Protein AF-A0PKQ9-F1 (afdb_monomer_lite)

Organism: Mycobacterium ulcerans (strain Agy99) (NCBI:txid362242)

Sequence (88 aa):
MSATVSSVTASARQYLAAHEGANQIVMAAYGQPYAPAAASLRSYFTAHPQEYQDLRAILAPIADTERQCDVAALPPDLESAYHEFMAG

Radius of gyration: 12.7 Å; chains: 1; bounding box: 22×26×33 Å

pLDDT: mean 83.23, std 7.68, range [55.78, 93.06]

Foldseek 3Di:
DVVLVVQLVVVVVVLCVVPVQLVVLQVVLVPDDPVVSLVSNVVSCVVVVVSLVVNCVSCVSQVVCCVVVVDRPDDPVVVVSVVSSVVD

Secondary structure (DSSP, 8-state):
-HHHHHHHHHHHHHHHHH-HHHHHHHHHHHTS-HHHHHHHHHHHHHH-HHHHHHHHHHHHHHHHHHHHHTS-SS-HHHHHHHHHHHH-

Structure (mmCIF, N/CA/C/O backbone):
data_AF-A0PKQ9-F1
#
_entry.id   AF-A0PKQ9-F1
#
loop_
_atom_site.group_PDB
_atom_site.id
_atom_site.type_symbol
_atom_site.label_atom_id
_atom_site.label_alt_id
_atom_site.label_comp_id
_atom_site.label_asym_id
_atom_site.label_entity_id
_atom_site.label_seq_id
_atom_site.pdbx_PDB_ins_code
_atom_site.Cartn_x
_atom_site.Cartn_y
_atom_site.Cartn_z
_atom_site.occupancy
_atom_site.B_iso_or_equiv
_atom_site.auth_seq_id
_atom_site.auth_comp_id
_atom_site.auth_asym_id
_atom_site.auth_atom_id
_atom_site.pdbx_PDB_model_num
ATOM 1 N N . MET A 1 1 ? 6.182 1.370 -19.204 1.00 57.25 1 MET A N 1
ATOM 2 C CA . MET A 1 1 ? 5.707 0.884 -17.888 1.00 57.25 1 MET A CA 1
ATOM 3 C C . MET A 1 1 ? 6.518 1.382 -16.695 1.00 57.25 1 MET A C 1
ATOM 5 O O . MET A 1 1 ? 5.899 1.780 -15.719 1.00 57.25 1 MET A O 1
ATOM 9 N N . SER A 1 2 ? 7.859 1.447 -16.748 1.00 66.19 2 SER A N 1
ATOM 10 C CA . SER A 1 2 ? 8.658 1.853 -15.571 1.00 66.19 2 SER A CA 1
ATOM 11 C C . SER A 1 2 ? 8.325 3.250 -15.020 1.00 66.19 2 SER A C 1
ATOM 13 O O . SER A 1 2 ? 8.370 3.435 -13.813 1.00 66.19 2 SER A O 1
ATOM 15 N N . ALA A 1 3 ? 7.949 4.218 -15.866 1.00 77.94 3 ALA A N 1
ATOM 16 C CA . ALA A 1 3 ? 7.597 5.567 -15.410 1.00 77.94 3 ALA A CA 1
ATOM 17 C C . ALA A 1 3 ? 6.343 5.592 -14.514 1.00 77.94 3 ALA A C 1
ATOM 19 O O . ALA A 1 3 ? 6.347 6.273 -13.491 1.00 77.94 3 ALA A O 1
ATOM 20 N N . THR A 1 4 ? 5.305 4.813 -14.848 1.00 81.88 4 THR A N 1
ATOM 21 C CA . THR A 1 4 ? 4.079 4.712 -14.040 1.00 81.88 4 THR A CA 1
ATOM 22 C C . THR A 1 4 ? 4.377 4.087 -12.684 1.00 81.88 4 THR A C 1
ATOM 24 O O . THR A 1 4 ? 4.017 4.651 -11.657 1.00 81.88 4 THR A O 1
ATOM 27 N N . VAL A 1 5 ? 5.110 2.968 -12.670 1.00 80.62 5 VAL A N 1
ATOM 28 C CA . VAL A 1 5 ? 5.498 2.282 -11.428 1.00 80.62 5 VAL A CA 1
ATOM 29 C C . VAL A 1 5 ? 6.369 3.185 -10.559 1.00 80.62 5 VAL A C 1
ATOM 31 O O . VAL A 1 5 ? 6.123 3.293 -9.361 1.00 80.62 5 VAL A O 1
ATOM 34 N N . SER A 1 6 ? 7.346 3.888 -11.141 1.00 84.38 6 SER A N 1
ATOM 35 C CA . SER A 1 6 ? 8.183 4.844 -10.406 1.00 84.38 6 SER A CA 1
ATOM 36 C C . SER A 1 6 ? 7.372 6.009 -9.834 1.00 84.38 6 SER A C 1
ATOM 38 O O . SER A 1 6 ? 7.587 6.369 -8.678 1.00 84.38 6 SER A O 1
ATOM 40 N N . SER A 1 7 ? 6.425 6.566 -10.597 1.00 87.44 7 SER A N 1
ATOM 41 C CA . SER A 1 7 ? 5.549 7.646 -10.124 1.00 87.44 7 SER A CA 1
ATOM 42 C C . SER A 1 7 ? 4.658 7.180 -8.977 1.00 87.44 7 SER A C 1
ATOM 44 O O . SER A 1 7 ? 4.602 7.827 -7.938 1.00 87.44 7 SER A O 1
ATOM 46 N N . VAL A 1 8 ? 4.005 6.029 -9.133 1.00 88.19 8 VAL A N 1
ATOM 47 C CA . VAL A 1 8 ? 3.123 5.458 -8.111 1.00 88.19 8 VAL A CA 1
ATOM 48 C C . VAL A 1 8 ? 3.906 5.073 -6.858 1.00 88.19 8 VAL A C 1
ATOM 50 O O . VAL A 1 8 ? 3.470 5.359 -5.747 1.00 88.19 8 VAL A O 1
ATOM 53 N N . THR A 1 9 ? 5.108 4.511 -7.012 1.00 85.31 9 THR A N 1
ATOM 54 C CA . THR A 1 9 ? 5.999 4.216 -5.880 1.00 85.31 9 THR A CA 1
ATOM 55 C C . THR A 1 9 ? 6.399 5.495 -5.144 1.00 85.31 9 THR A C 1
ATOM 57 O O . THR A 1 9 ? 6.446 5.507 -3.914 1.00 85.31 9 THR A O 1
ATOM 60 N N . ALA A 1 10 ? 6.678 6.585 -5.867 1.00 88.56 10 ALA A N 1
ATOM 61 C CA . ALA A 1 10 ? 6.983 7.874 -5.253 1.00 88.56 10 ALA A CA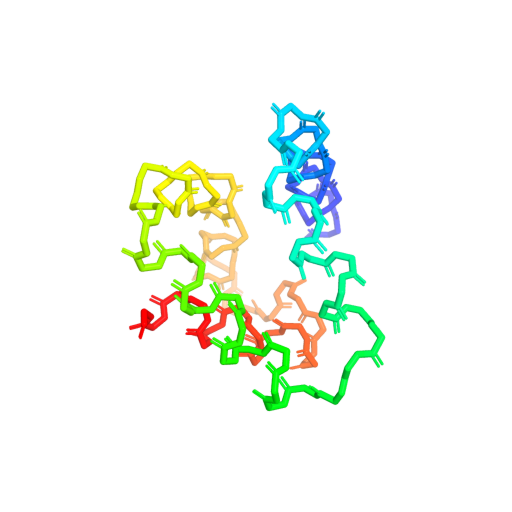 1
ATOM 62 C C . ALA A 1 10 ? 5.778 8.425 -4.472 1.00 88.56 10 ALA A C 1
ATOM 64 O O . ALA A 1 10 ? 5.940 8.811 -3.315 1.00 88.56 10 ALA A O 1
ATOM 65 N N . SER A 1 11 ? 4.576 8.378 -5.052 1.00 91.19 11 SER A N 1
ATOM 66 C CA . SER A 1 11 ? 3.338 8.789 -4.380 1.00 91.19 11 SER A CA 1
ATOM 67 C C . SER A 1 11 ? 3.036 7.939 -3.145 1.00 91.19 11 SER A C 1
ATOM 69 O O . SER A 1 11 ? 2.722 8.490 -2.094 1.00 91.19 11 SER A O 1
ATOM 71 N N . ALA A 1 12 ? 3.216 6.618 -3.218 1.00 88.12 12 ALA A N 1
ATOM 72 C CA . ALA A 1 12 ? 3.040 5.727 -2.073 1.00 88.12 12 ALA A CA 1
ATOM 73 C C . ALA A 1 12 ? 4.030 6.058 -0.946 1.00 88.12 12 ALA A C 1
ATOM 75 O O . ALA A 1 12 ? 3.647 6.123 0.218 1.00 88.12 12 ALA A O 1
ATOM 76 N N . ARG A 1 13 ? 5.297 6.352 -1.273 1.00 87.62 13 ARG A N 1
ATOM 77 C CA . ARG A 1 13 ? 6.289 6.799 -0.279 1.00 87.62 13 ARG A CA 1
ATOM 78 C C . ARG A 1 13 ? 5.917 8.135 0.359 1.00 87.62 13 ARG A C 1
ATOM 80 O O . ARG A 1 13 ? 6.080 8.283 1.564 1.00 87.62 13 ARG A O 1
ATOM 87 N N . GLN A 1 14 ? 5.422 9.096 -0.421 1.00 92.12 14 GLN A N 1
ATOM 88 C CA . GLN A 1 14 ? 4.946 10.377 0.114 1.00 92.12 14 GLN A CA 1
ATOM 89 C C . GLN A 1 14 ? 3.742 10.188 1.039 1.00 92.12 14 GLN A C 1
ATOM 91 O O . GLN A 1 14 ? 3.685 10.802 2.102 1.00 92.12 14 GLN A O 1
ATOM 96 N N . TYR A 1 15 ? 2.817 9.307 0.663 1.00 90.44 15 TYR A N 1
ATOM 97 C CA . TYR A 1 15 ? 1.660 8.961 1.474 1.00 90.44 15 TYR A CA 1
ATOM 98 C C . TYR A 1 15 ? 2.064 8.341 2.815 1.00 90.44 15 TYR A C 1
ATOM 100 O O . TYR A 1 15 ? 1.622 8.810 3.863 1.00 90.44 15 TYR A O 1
ATOM 108 N N . LEU A 1 16 ? 2.969 7.355 2.790 1.00 89.50 16 LEU A N 1
ATOM 109 C CA . LEU A 1 16 ? 3.527 6.737 3.996 1.00 89.50 16 LEU A CA 1
ATOM 110 C C . LEU A 1 16 ? 4.283 7.759 4.854 1.00 89.50 16 LEU A C 1
ATOM 112 O O . LEU A 1 16 ? 4.145 7.757 6.069 1.00 89.50 16 LEU A O 1
ATOM 116 N N . ALA A 1 17 ? 5.024 8.689 4.249 1.00 90.69 17 ALA A N 1
ATOM 117 C CA . ALA A 1 17 ? 5.695 9.753 4.997 1.00 90.69 17 ALA A CA 1
ATOM 118 C C . ALA A 1 17 ? 4.712 10.685 5.734 1.00 90.69 17 ALA A C 1
ATOM 120 O O . ALA A 1 17 ? 5.063 11.230 6.777 1.00 90.69 17 ALA A O 1
ATOM 121 N N . ALA A 1 18 ? 3.492 10.857 5.216 1.00 93.06 18 ALA A N 1
ATOM 122 C CA . ALA A 1 18 ? 2.421 11.603 5.879 1.00 93.06 18 ALA A CA 1
ATOM 123 C C . ALA A 1 18 ? 1.599 10.752 6.872 1.00 93.06 18 ALA A C 1
ATOM 125 O O . ALA A 1 18 ? 0.863 11.314 7.681 1.00 93.06 18 ALA A O 1
ATOM 126 N N . HIS A 1 19 ? 1.728 9.422 6.830 1.00 92.31 19 HIS A N 1
ATOM 127 C CA . HIS A 1 19 ? 0.987 8.473 7.664 1.00 92.31 19 HIS A CA 1
ATOM 128 C C . HIS A 1 19 ? 1.954 7.601 8.462 1.00 92.31 19 HIS A C 1
ATOM 130 O O . HIS A 1 19 ? 2.301 6.490 8.055 1.00 92.31 19 HIS A O 1
ATOM 136 N N . GLU A 1 20 ? 2.369 8.087 9.636 1.00 89.00 20 GLU A N 1
ATOM 137 C CA . GLU A 1 20 ? 3.321 7.359 10.481 1.00 89.00 20 GLU A CA 1
ATOM 138 C C . GLU A 1 20 ? 2.831 5.947 10.834 1.00 89.00 20 GLU A C 1
ATOM 140 O O . GLU A 1 20 ? 3.628 5.016 10.798 1.00 89.00 20 GLU A O 1
ATOM 145 N N . GLY A 1 21 ? 1.532 5.751 11.0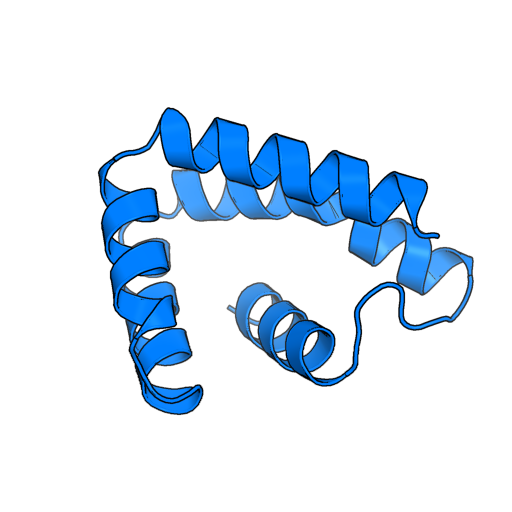91 1.00 89.06 21 GLY A N 1
ATOM 146 C CA . GLY A 1 21 ? 0.963 4.426 11.374 1.00 89.06 21 GLY A CA 1
ATOM 147 C C . GLY A 1 21 ? 1.171 3.427 10.230 1.00 89.06 21 GLY A C 1
ATOM 148 O O . GLY A 1 21 ? 1.719 2.341 10.442 1.00 89.06 21 GLY A O 1
ATOM 149 N N . ALA A 1 22 ? 0.822 3.823 9.002 1.00 88.75 22 ALA A N 1
ATOM 150 C CA . ALA A 1 22 ? 1.010 2.991 7.819 1.00 88.75 22 ALA A CA 1
ATOM 151 C C . ALA A 1 22 ? 2.496 2.742 7.549 1.00 88.75 22 ALA A C 1
ATOM 153 O O . ALA A 1 22 ? 2.893 1.615 7.252 1.00 88.75 22 ALA A O 1
ATOM 154 N N . ASN A 1 23 ? 3.337 3.768 7.706 1.00 90.00 23 ASN A N 1
ATOM 155 C CA . ASN A 1 23 ? 4.780 3.641 7.535 1.00 90.00 23 ASN A CA 1
ATOM 156 C C . ASN A 1 23 ? 5.390 2.636 8.520 1.00 90.00 23 ASN A C 1
ATOM 158 O O . ASN A 1 23 ? 6.191 1.801 8.113 1.00 90.00 23 ASN A O 1
ATOM 162 N N . GLN A 1 24 ? 4.986 2.665 9.792 1.00 90.00 24 GLN A N 1
ATOM 163 C CA . GLN A 1 24 ? 5.470 1.725 10.809 1.00 90.00 24 GLN A CA 1
ATOM 164 C C . GLN A 1 24 ? 5.123 0.278 10.448 1.00 90.00 24 GLN A C 1
ATOM 166 O O . GLN A 1 24 ? 5.995 -0.589 10.496 1.00 90.00 24 GLN A O 1
ATOM 171 N N . ILE A 1 25 ? 3.882 0.013 10.030 1.00 88.88 25 ILE A N 1
ATOM 172 C CA . ILE A 1 25 ? 3.466 -1.337 9.634 1.00 88.88 25 ILE A CA 1
ATOM 173 C C . ILE A 1 25 ? 4.153 -1.799 8.351 1.00 88.88 25 ILE A C 1
ATOM 175 O O . ILE A 1 25 ? 4.610 -2.939 8.295 1.00 88.88 25 ILE A O 1
ATOM 179 N N . VAL A 1 26 ? 4.289 -0.936 7.343 1.00 86.12 26 VAL A N 1
ATOM 180 C CA . VAL A 1 26 ? 5.017 -1.273 6.109 1.00 86.12 26 VAL A CA 1
ATOM 181 C C . VAL A 1 26 ? 6.489 -1.561 6.409 1.00 86.12 26 VAL A C 1
ATOM 183 O O . VAL A 1 26 ? 7.033 -2.550 5.924 1.00 86.12 26 VAL A O 1
ATOM 186 N N . MET A 1 27 ? 7.134 -0.755 7.252 1.00 87.31 27 MET A N 1
ATOM 187 C CA . MET A 1 27 ? 8.523 -0.975 7.666 1.00 87.31 27 MET A CA 1
ATOM 188 C C . MET A 1 27 ? 8.687 -2.257 8.491 1.00 87.31 27 MET A C 1
ATOM 190 O O . MET A 1 27 ? 9.663 -2.981 8.304 1.00 87.31 27 MET A O 1
ATOM 194 N N . ALA A 1 28 ? 7.728 -2.580 9.363 1.00 87.62 28 ALA A N 1
ATOM 195 C CA . ALA A 1 28 ? 7.714 -3.850 10.085 1.00 87.62 28 ALA A CA 1
ATOM 196 C C . ALA A 1 28 ? 7.541 -5.042 9.127 1.00 87.62 28 ALA A C 1
ATOM 198 O O . ALA A 1 28 ? 8.239 -6.047 9.262 1.00 87.62 28 ALA A O 1
ATOM 199 N N . ALA A 1 29 ? 6.669 -4.905 8.125 1.00 85.44 29 ALA A N 1
ATOM 200 C CA . ALA A 1 29 ? 6.423 -5.909 7.096 1.00 85.44 29 ALA A CA 1
ATOM 201 C C . ALA A 1 29 ? 7.667 -6.185 6.230 1.00 85.44 29 ALA A C 1
ATOM 203 O O . ALA A 1 29 ? 7.913 -7.337 5.886 1.00 85.44 29 ALA A O 1
ATOM 204 N N . TYR A 1 30 ? 8.502 -5.174 5.952 1.00 79.94 30 TYR A N 1
ATOM 205 C CA . TYR A 1 30 ? 9.771 -5.343 5.222 1.00 79.94 30 TYR A CA 1
ATOM 206 C C . TYR A 1 30 ? 10.742 -6.331 5.888 1.00 79.94 30 TYR A C 1
ATOM 208 O O . TYR A 1 30 ? 11.549 -6.954 5.200 1.00 79.94 30 TYR A O 1
ATOM 216 N N . GLY A 1 31 ? 10.693 -6.466 7.217 1.00 79.88 31 GLY A N 1
ATOM 217 C CA . GLY A 1 31 ? 11.522 -7.411 7.971 1.00 79.88 31 GLY A CA 1
ATOM 218 C C . GLY A 1 31 ? 10.894 -8.797 8.151 1.00 79.88 31 GLY A C 1
ATOM 219 O O . GLY A 1 31 ? 11.525 -9.675 8.740 1.00 79.88 31 GLY A O 1
ATOM 220 N N . GLN A 1 32 ? 9.655 -8.998 7.695 1.00 82.12 32 GLN A N 1
ATOM 221 C CA . GLN A 1 32 ? 8.895 -10.226 7.902 1.00 82.12 32 GLN A CA 1
ATOM 222 C C . GLN A 1 32 ? 8.824 -11.089 6.633 1.00 82.12 32 GLN A C 1
ATOM 224 O O . GLN A 1 32 ? 8.907 -10.579 5.517 1.00 82.12 32 GLN A O 1
ATOM 229 N N . PRO A 1 33 ? 8.621 -12.413 6.780 1.00 83.75 33 PRO A N 1
ATOM 230 C CA . PRO A 1 33 ? 8.234 -13.261 5.659 1.00 83.75 33 PRO A CA 1
ATOM 231 C C . PRO A 1 33 ? 6.927 -12.773 5.011 1.00 83.75 33 PRO A C 1
ATOM 233 O O . PRO A 1 33 ? 6.062 -12.216 5.685 1.00 83.75 33 PRO A O 1
ATOM 236 N N . TYR A 1 34 ? 6.753 -13.049 3.717 1.00 73.44 34 TYR A N 1
ATOM 237 C CA . TYR A 1 34 ? 5.623 -12.565 2.910 1.00 73.44 34 TYR A CA 1
ATOM 238 C C . TYR A 1 34 ? 4.2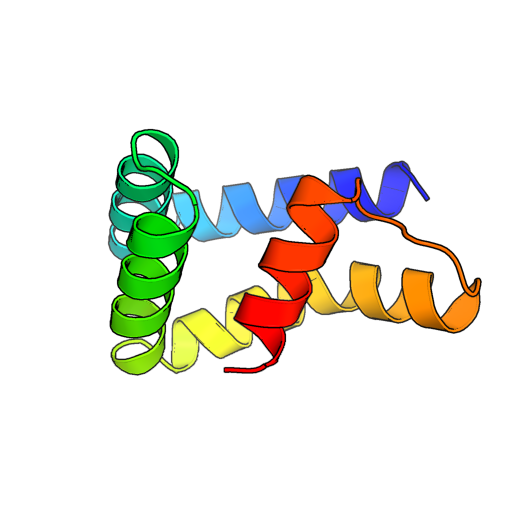41 -12.791 3.557 1.00 73.44 34 TYR A C 1
ATOM 240 O O . TYR A 1 34 ? 3.456 -11.858 3.692 1.00 73.44 34 TYR A O 1
ATOM 248 N N . ALA A 1 35 ? 3.952 -14.013 4.018 1.00 80.12 35 ALA A N 1
ATOM 249 C CA . ALA A 1 35 ? 2.649 -14.349 4.599 1.00 80.12 35 ALA A CA 1
ATOM 250 C C . ALA A 1 35 ? 2.298 -13.533 5.871 1.00 80.12 35 ALA A C 1
ATOM 252 O O . ALA A 1 35 ? 1.226 -12.924 5.911 1.00 80.12 35 ALA A O 1
ATOM 253 N N . PRO A 1 36 ? 3.157 -13.463 6.911 1.00 84.88 36 PRO A N 1
ATOM 254 C CA . PRO A 1 36 ? 2.893 -12.620 8.081 1.00 84.88 36 PRO A CA 1
ATOM 255 C C . PRO A 1 36 ? 2.911 -11.113 7.776 1.00 84.88 36 PRO A C 1
ATOM 257 O O . PRO A 1 36 ? 2.143 -10.372 8.395 1.00 84.88 36 PRO A O 1
ATOM 260 N N . ALA A 1 37 ? 3.715 -10.662 6.807 1.00 85.06 37 ALA A N 1
ATOM 261 C CA . ALA A 1 37 ? 3.706 -9.277 6.337 1.00 85.06 37 ALA A CA 1
ATOM 262 C C . ALA A 1 37 ? 2.338 -8.892 5.743 1.00 85.06 37 ALA A C 1
ATOM 264 O O . ALA A 1 37 ? 1.732 -7.906 6.168 1.00 85.06 37 ALA A O 1
ATOM 265 N N . ALA A 1 38 ? 1.811 -9.708 4.823 1.00 82.56 38 ALA A N 1
ATOM 266 C CA . ALA A 1 38 ? 0.502 -9.499 4.205 1.00 82.56 38 ALA A CA 1
ATOM 267 C C . ALA A 1 38 ? -0.634 -9.508 5.242 1.00 82.56 38 ALA A C 1
ATOM 269 O O . ALA A 1 38 ? -1.495 -8.628 5.224 1.00 82.56 38 ALA A O 1
ATOM 270 N N . ALA A 1 39 ? -0.605 -10.443 6.199 1.00 86.25 39 ALA A N 1
ATOM 271 C CA . ALA A 1 39 ? -1.591 -10.500 7.279 1.00 86.25 39 ALA A CA 1
ATOM 272 C C . ALA A 1 39 ? -1.563 -9.246 8.176 1.00 86.25 39 ALA A C 1
ATOM 274 O O . ALA A 1 39 ? -2.618 -8.706 8.517 1.00 86.25 39 ALA A O 1
ATOM 275 N N . SER A 1 40 ? -0.368 -8.755 8.523 1.00 87.62 40 SER A N 1
ATOM 276 C CA . SER A 1 40 ? -0.193 -7.546 9.341 1.00 87.62 40 SER A CA 1
ATOM 277 C C . SER A 1 40 ? -0.700 -6.295 8.620 1.00 87.62 40 SER A C 1
ATOM 279 O O . SER A 1 40 ? -1.461 -5.515 9.196 1.00 87.62 40 SER A O 1
ATOM 281 N N . LEU A 1 41 ? -0.342 -6.141 7.339 1.00 86.69 41 LEU A N 1
ATOM 282 C CA . LEU A 1 41 ? -0.827 -5.055 6.483 1.00 86.69 41 LEU A CA 1
ATOM 283 C C . LEU A 1 41 ? -2.353 -5.091 6.372 1.00 86.69 41 LEU A C 1
ATOM 285 O O . LEU A 1 41 ? -3.014 -4.085 6.624 1.00 86.69 41 LEU A O 1
ATOM 289 N N . ARG A 1 42 ? -2.928 -6.260 6.073 1.00 86.62 42 ARG A N 1
ATOM 290 C CA . ARG A 1 42 ? -4.379 -6.448 5.971 1.00 86.62 42 ARG A CA 1
ATOM 291 C C . ARG A 1 42 ? -5.094 -6.067 7.264 1.00 86.62 42 ARG A C 1
ATOM 293 O O . ARG A 1 42 ? -6.064 -5.315 7.219 1.00 86.62 42 ARG A O 1
ATOM 300 N N . SER A 1 43 ? -4.607 -6.531 8.416 1.00 89.81 43 SER A N 1
ATOM 301 C CA . SER A 1 43 ? -5.196 -6.188 9.717 1.00 89.81 43 SER A CA 1
ATOM 302 C C . SER A 1 43 ? -5.179 -4.679 9.975 1.00 89.81 43 SER A C 1
ATOM 304 O O . SER A 1 43 ? -6.171 -4.136 10.460 1.00 89.81 43 SER A O 1
ATOM 306 N N . TYR A 1 44 ? -4.081 -3.999 9.630 1.00 89.75 44 TYR A N 1
ATOM 307 C CA . TYR A 1 44 ? -3.966 -2.547 9.760 1.00 89.75 44 TYR A CA 1
ATOM 308 C C . TYR A 1 44 ? -4.950 -1.827 8.829 1.00 89.75 44 TYR A C 1
ATOM 310 O O . TYR A 1 44 ? -5.795 -1.067 9.289 1.00 89.75 44 TYR A O 1
ATOM 318 N N . PHE A 1 45 ? -4.933 -2.124 7.529 1.00 87.88 45 PHE A N 1
ATOM 319 C CA . PHE A 1 45 ? -5.802 -1.451 6.558 1.00 87.88 45 PHE A CA 1
ATOM 320 C C . PHE A 1 45 ? -7.294 -1.764 6.740 1.00 87.88 45 PHE A C 1
ATOM 322 O O . PHE A 1 45 ? -8.135 -0.941 6.387 1.00 87.88 45 PHE A O 1
ATOM 329 N N . THR A 1 46 ? -7.638 -2.891 7.371 1.00 88.94 46 THR A N 1
ATOM 330 C CA . THR A 1 46 ? -9.021 -3.185 7.789 1.00 88.94 46 THR A CA 1
ATOM 331 C C . THR A 1 46 ? -9.487 -2.240 8.902 1.00 88.94 46 THR A C 1
ATOM 333 O O . THR A 1 46 ? -10.637 -1.805 8.900 1.00 88.94 46 THR A O 1
ATOM 336 N N . ALA A 1 47 ? -8.602 -1.892 9.842 1.00 91.88 47 ALA A N 1
ATOM 337 C CA . ALA A 1 47 ? -8.879 -0.900 10.883 1.00 91.88 47 ALA A CA 1
ATOM 338 C C . ALA A 1 47 ? -8.776 0.551 10.368 1.00 91.88 47 ALA A C 1
ATOM 340 O O . ALA A 1 47 ? -9.373 1.452 10.954 1.00 91.88 47 ALA A O 1
ATOM 341 N N . HIS A 1 48 ? -8.070 0.763 9.253 1.00 92.12 48 HIS A N 1
ATOM 342 C CA . HIS A 1 48 ? -7.827 2.061 8.621 1.00 92.12 48 HIS A CA 1
ATOM 343 C C . HIS A 1 48 ? -8.406 2.118 7.190 1.00 92.12 48 HIS A C 1
ATOM 345 O O . HIS A 1 48 ? -7.663 2.263 6.213 1.00 92.12 48 HIS A O 1
ATOM 351 N N . PRO A 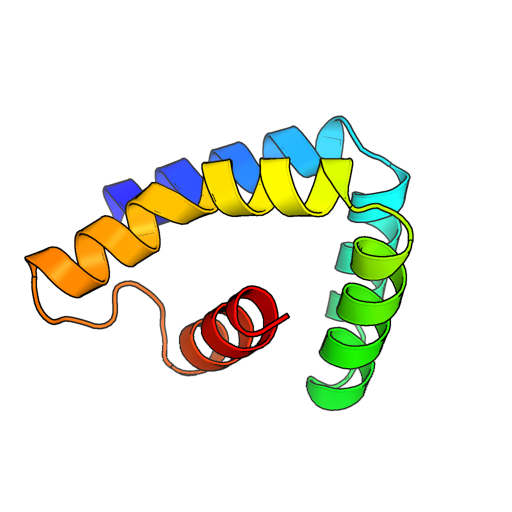1 49 ? -9.743 2.039 7.026 1.00 89.62 49 PRO A N 1
ATOM 352 C CA . PRO A 1 49 ? -10.372 1.943 5.710 1.00 89.62 49 PRO A CA 1
ATOM 353 C C . PRO A 1 49 ? -10.159 3.191 4.845 1.00 89.62 49 PRO A C 1
ATOM 355 O O . PRO A 1 49 ? -10.121 3.082 3.623 1.00 89.62 49 PRO A O 1
ATOM 358 N N . GLN A 1 50 ? -9.997 4.373 5.449 1.00 90.88 50 GLN A N 1
ATOM 359 C CA . GLN A 1 50 ? -9.655 5.592 4.710 1.00 90.88 50 GLN A CA 1
ATOM 360 C C . GLN A 1 50 ? -8.271 5.479 4.064 1.00 90.88 50 GLN A C 1
ATOM 362 O O . GLN A 1 50 ? -8.128 5.773 2.880 1.00 90.88 50 GLN A O 1
ATOM 367 N N . GLU A 1 51 ? -7.280 4.992 4.816 1.00 90.38 51 GLU A N 1
ATOM 368 C CA . GLU A 1 51 ? -5.908 4.845 4.324 1.00 90.38 51 GLU A CA 1
ATOM 369 C C . GLU A 1 51 ? -5.815 3.788 3.228 1.00 90.38 51 GLU A C 1
ATOM 371 O O . GLU A 1 51 ? -5.106 3.960 2.237 1.00 90.38 51 GLU A O 1
ATOM 376 N N . TYR A 1 52 ? -6.608 2.724 3.360 1.00 88.50 52 TYR A N 1
ATOM 377 C CA . TYR A 1 52 ? -6.757 1.712 2.324 1.00 88.50 52 TYR A CA 1
ATOM 378 C C . TYR A 1 52 ? -7.273 2.297 1.002 1.00 88.50 52 TYR A C 1
ATOM 380 O O . TYR A 1 52 ? -6.722 2.002 -0.059 1.00 88.50 52 TYR A O 1
ATOM 388 N N . GLN A 1 53 ? -8.317 3.134 1.041 1.00 90.12 53 GLN A N 1
ATOM 389 C CA . GLN A 1 53 ? -8.853 3.758 -0.175 1.00 90.12 53 GLN A CA 1
ATOM 390 C C . GLN A 1 53 ? -7.850 4.726 -0.811 1.00 90.12 53 GLN A C 1
ATOM 392 O O . GLN A 1 53 ? -7.734 4.750 -2.035 1.00 90.12 53 GLN A O 1
ATOM 397 N N . ASP A 1 54 ? -7.107 5.480 0.000 1.00 90.75 54 ASP A N 1
ATOM 398 C CA . ASP A 1 54 ? -6.094 6.420 -0.487 1.00 90.75 54 ASP A CA 1
ATOM 399 C C . ASP A 1 54 ? -4.936 5.681 -1.180 1.00 90.75 54 ASP A C 1
ATOM 401 O O . ASP A 1 54 ? -4.615 5.952 -2.339 1.00 90.75 54 ASP A O 1
ATOM 405 N N . LEU A 1 55 ? -4.403 4.630 -0.544 1.00 87.38 55 LEU A N 1
ATOM 406 C CA . LEU A 1 55 ? -3.398 3.750 -1.150 1.00 87.38 55 LEU A CA 1
ATOM 407 C C . LEU A 1 55 ? -3.905 3.079 -2.427 1.00 87.38 55 LEU A C 1
ATOM 409 O O . LEU A 1 55 ? -3.174 3.014 -3.414 1.00 87.38 55 LEU A O 1
ATOM 413 N N . ARG A 1 56 ? -5.161 2.620 -2.462 1.00 87.69 56 ARG A N 1
ATOM 414 C CA . ARG A 1 56 ? -5.760 2.082 -3.694 1.00 87.69 56 ARG A CA 1
ATOM 415 C C . ARG A 1 56 ? -5.848 3.123 -4.799 1.00 87.69 56 ARG A C 1
ATOM 417 O O . ARG A 1 56 ? -5.577 2.783 -5.948 1.00 87.69 56 ARG A O 1
ATOM 424 N N . ALA A 1 57 ? -6.201 4.365 -4.478 1.00 90.06 57 ALA A N 1
ATOM 425 C CA . ALA A 1 57 ? -6.231 5.453 -5.449 1.00 90.06 57 ALA A CA 1
ATOM 426 C C . ALA A 1 57 ? -4.825 5.757 -5.993 1.00 90.06 57 ALA A C 1
ATOM 428 O O . ALA A 1 57 ? -4.661 5.928 -7.200 1.00 90.06 57 ALA A O 1
ATOM 429 N N . ILE A 1 58 ? -3.805 5.731 -5.129 1.00 89.75 58 ILE A N 1
ATOM 430 C CA . ILE A 1 58 ? -2.397 5.887 -5.518 1.00 89.75 58 ILE A CA 1
ATOM 431 C C . ILE A 1 58 ? -1.947 4.751 -6.442 1.00 89.75 58 ILE A C 1
ATOM 433 O O . ILE A 1 58 ? -1.252 5.003 -7.423 1.00 89.75 58 ILE A O 1
ATOM 437 N N . LEU A 1 59 ? -2.346 3.509 -6.152 1.00 86.50 59 LEU A N 1
ATOM 438 C CA . LEU A 1 59 ? -1.960 2.324 -6.924 1.00 86.50 59 LEU A CA 1
ATOM 439 C C . LEU A 1 59 ? -2.794 2.110 -8.199 1.00 86.50 59 LEU A C 1
ATOM 441 O O . LEU A 1 59 ? -2.385 1.342 -9.070 1.00 86.50 59 LEU A O 1
ATOM 445 N N . ALA A 1 60 ? -3.936 2.788 -8.343 1.00 88.38 60 ALA A N 1
ATOM 446 C CA . ALA A 1 60 ? -4.844 2.652 -9.485 1.00 88.38 60 ALA A CA 1
ATOM 447 C C . ALA A 1 60 ? -4.172 2.765 -10.874 1.00 88.38 60 ALA A C 1
ATOM 449 O O . ALA A 1 60 ? -4.521 1.966 -11.746 1.00 88.38 60 ALA A O 1
ATOM 450 N N . PRO A 1 61 ? -3.191 3.664 -11.110 1.00 86.88 61 PRO A N 1
ATOM 451 C CA . PRO A 1 61 ? -2.530 3.782 -12.410 1.00 86.88 61 PRO A CA 1
ATOM 452 C C . PRO A 1 61 ? -1.731 2.536 -12.807 1.00 86.88 61 PRO A C 1
ATOM 454 O O . PRO A 1 61 ? -1.554 2.290 -14.001 1.00 86.88 61 PRO A O 1
ATOM 457 N N . ILE A 1 62 ? -1.238 1.755 -11.834 1.00 83.69 62 ILE A N 1
ATOM 458 C CA . ILE A 1 62 ? -0.545 0.489 -12.110 1.00 83.69 62 ILE A CA 1
ATOM 459 C C . ILE A 1 62 ? -1.551 -0.510 -12.674 1.00 83.69 62 ILE A C 1
ATOM 461 O O . ILE A 1 62 ? -1.363 -0.940 -13.805 1.00 83.69 62 ILE A O 1
ATOM 465 N N . ALA A 1 63 ? -2.653 -0.787 -11.969 1.00 81.12 63 ALA A N 1
ATOM 466 C CA . ALA A 1 63 ? -3.691 -1.694 -12.472 1.00 81.12 63 ALA A CA 1
ATOM 467 C C . ALA A 1 63 ? -4.286 -1.244 -13.810 1.00 81.12 63 ALA A C 1
ATOM 469 O O . ALA A 1 63 ? -4.595 -2.083 -14.654 1.00 81.12 63 ALA A O 1
ATOM 470 N N . ASP A 1 64 ? -4.468 0.063 -14.014 1.00 85.12 64 ASP A N 1
ATOM 471 C CA . ASP A 1 64 ? -4.943 0.585 -15.297 1.00 85.12 64 ASP A CA 1
ATOM 472 C C . ASP A 1 64 ? -3.937 0.283 -16.416 1.00 85.12 64 ASP A C 1
ATOM 474 O O . ASP A 1 64 ? -4.318 -0.245 -17.456 1.00 85.12 64 ASP A O 1
ATOM 478 N N . THR A 1 65 ? -2.640 0.494 -16.162 1.00 83.19 65 THR A N 1
ATOM 479 C CA . THR A 1 65 ? -1.569 0.153 -17.112 1.00 83.19 65 THR A CA 1
ATOM 480 C C . THR A 1 65 ? -1.504 -1.352 -17.382 1.00 83.19 65 THR A C 1
ATOM 482 O O . THR A 1 65 ? -1.367 -1.748 -18.538 1.00 83.19 65 THR A O 1
ATOM 485 N N . GLU A 1 66 ? -1.615 -2.187 -16.344 1.00 82.12 66 GLU A N 1
ATOM 486 C CA . GLU A 1 66 ? -1.596 -3.650 -16.472 1.00 82.12 66 GLU A CA 1
ATOM 487 C C . GLU A 1 66 ? -2.759 -4.144 -17.330 1.00 82.12 66 GLU A C 1
ATOM 489 O O . GLU A 1 66 ? -2.548 -4.901 -18.276 1.00 82.12 66 GLU A O 1
ATOM 494 N N . ARG A 1 67 ? -3.976 -3.639 -17.084 1.00 81.81 67 ARG A N 1
ATOM 495 C CA . ARG A 1 67 ? -5.161 -3.990 -17.882 1.00 81.81 67 ARG A CA 1
ATOM 496 C C . ARG A 1 67 ? -5.124 -3.437 -19.300 1.00 81.81 67 ARG A C 1
ATOM 498 O O . ARG A 1 67 ? -5.585 -4.104 -20.217 1.00 81.81 67 ARG A O 1
ATOM 505 N N . GLN A 1 68 ? -4.637 -2.213 -19.490 1.00 83.00 68 GLN A N 1
ATOM 506 C CA . GLN A 1 68 ? -4.593 -1.586 -20.813 1.00 83.00 68 GLN A CA 1
ATOM 507 C C . GLN A 1 68 ? -3.580 -2.253 -21.734 1.00 83.00 68 GLN A C 1
ATOM 509 O O . GLN A 1 68 ? -3.789 -2.303 -22.944 1.00 83.00 68 GLN A O 1
ATOM 514 N N . CYS A 1 69 ? -2.468 -2.716 -21.169 1.00 82.81 69 CYS A N 1
ATOM 515 C CA . CYS A 1 69 ? -1.366 -3.264 -21.942 1.00 82.81 69 CYS A CA 1
ATOM 516 C C . CYS A 1 69 ? -1.292 -4.796 -21.902 1.00 82.81 69 CYS A C 1
ATOM 518 O O . CYS A 1 69 ? -0.452 -5.342 -22.609 1.00 82.81 69 CYS A O 1
ATOM 520 N N . ASP A 1 70 ? -2.138 -5.464 -21.110 1.00 78.44 70 ASP A N 1
ATOM 521 C CA . ASP A 1 70 ? -2.119 -6.917 -20.865 1.00 78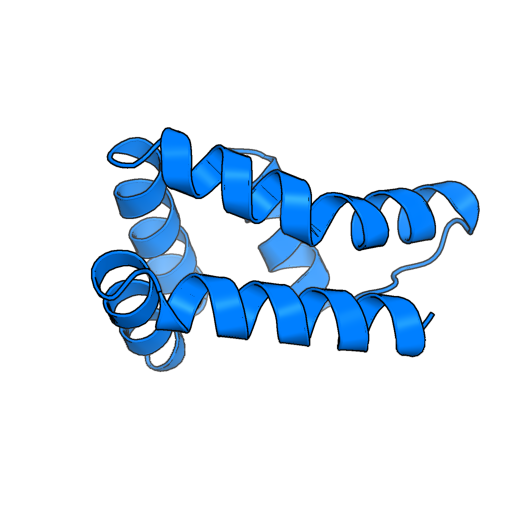.44 70 ASP A CA 1
ATOM 522 C C . ASP A 1 70 ? -0.723 -7.420 -20.444 1.00 78.44 70 ASP A C 1
ATOM 524 O O . ASP A 1 70 ? -0.224 -8.447 -20.898 1.00 78.44 70 ASP A O 1
ATOM 528 N N . VAL A 1 71 ? -0.041 -6.638 -19.601 1.00 78.75 71 VAL A N 1
ATOM 529 C CA . VAL A 1 71 ? 1.288 -6.983 -19.080 1.00 78.75 71 VAL A CA 1
ATOM 530 C C . VAL A 1 71 ? 1.361 -6.774 -17.578 1.00 78.75 71 VAL A C 1
ATOM 532 O O . VAL A 1 71 ? 0.749 -5.852 -17.047 1.00 78.75 71 VAL A O 1
ATOM 535 N N . ALA A 1 72 ? 2.203 -7.568 -16.924 1.00 74.88 72 ALA A N 1
ATOM 536 C CA . ALA A 1 72 ? 2.659 -7.317 -15.566 1.00 74.88 72 ALA A CA 1
ATOM 537 C C . ALA A 1 72 ? 3.493 -6.024 -15.535 1.00 74.88 72 ALA A C 1
ATOM 539 O O . ALA A 1 72 ? 4.578 -5.949 -16.126 1.00 74.88 72 ALA A O 1
ATOM 540 N N . ALA A 1 73 ? 2.987 -4.976 -14.885 1.00 75.31 73 ALA A N 1
ATOM 541 C CA . ALA A 1 73 ? 3.747 -3.749 -14.652 1.00 75.31 73 ALA A CA 1
ATOM 542 C C . ALA A 1 73 ? 4.654 -3.911 -13.428 1.00 75.31 73 ALA A C 1
ATOM 544 O O . ALA A 1 73 ? 5.687 -3.242 -13.330 1.00 75.31 73 ALA A O 1
ATOM 545 N N . LEU A 1 74 ? 4.277 -4.808 -12.516 1.00 74.38 74 LEU A N 1
ATOM 546 C CA . LEU A 1 74 ? 5.052 -5.190 -11.347 1.00 74.38 74 LEU A CA 1
ATOM 547 C C . LEU A 1 74 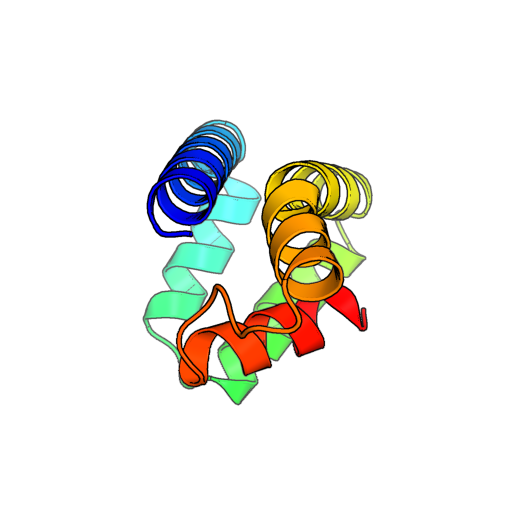? 5.880 -6.460 -11.611 1.00 74.38 74 LEU A C 1
ATOM 549 O O . LEU A 1 74 ? 5.491 -7.315 -12.403 1.00 74.38 74 LEU A O 1
ATOM 553 N N . PRO A 1 75 ? 7.037 -6.622 -10.949 1.00 72.31 75 PRO A N 1
ATOM 554 C CA . PRO A 1 75 ? 7.714 -7.913 -10.919 1.00 72.31 75 PRO A CA 1
ATOM 555 C C . PRO A 1 75 ? 6.842 -8.954 -10.185 1.00 72.31 75 PRO A C 1
ATOM 557 O O . PRO A 1 75 ? 6.070 -8.575 -9.304 1.00 72.31 75 PRO A O 1
ATOM 560 N N . PRO A 1 76 ? 6.989 -10.260 -10.479 1.00 71.81 76 PRO A N 1
ATOM 561 C CA . PRO A 1 76 ? 6.057 -11.309 -10.035 1.00 71.81 76 PRO A CA 1
ATOM 562 C C . PRO A 1 76 ? 5.878 -11.403 -8.508 1.00 71.81 76 PRO A C 1
ATOM 564 O O . PRO A 1 76 ? 4.787 -11.697 -8.019 1.00 71.81 76 PRO A O 1
ATOM 567 N N . ASP A 1 77 ? 6.931 -11.095 -7.747 1.00 67.56 77 ASP A N 1
ATOM 568 C CA . ASP A 1 77 ? 6.894 -11.033 -6.279 1.00 67.56 77 ASP A CA 1
ATOM 569 C C . ASP A 1 77 ? 5.959 -9.915 -5.767 1.00 67.56 77 ASP A C 1
ATOM 571 O O . ASP A 1 77 ? 5.187 -10.097 -4.828 1.00 67.56 77 ASP A O 1
ATOM 575 N N . LEU A 1 78 ? 5.986 -8.755 -6.432 1.00 70.25 78 LEU A N 1
ATOM 576 C CA . LEU A 1 78 ? 5.157 -7.591 -6.106 1.00 70.25 78 LEU A CA 1
ATOM 577 C C . LEU A 1 78 ? 3.748 -7.697 -6.685 1.00 70.25 78 LEU A C 1
ATOM 579 O O . LEU A 1 78 ? 2.815 -7.196 -6.067 1.00 70.25 78 LEU A O 1
ATOM 583 N N . GLU A 1 79 ? 3.588 -8.334 -7.844 1.00 76.50 79 GLU A N 1
ATOM 584 C CA . GLU A 1 79 ? 2.279 -8.575 -8.457 1.00 76.50 79 GLU A CA 1
ATOM 585 C C . GLU A 1 79 ? 1.389 -9.404 -7.524 1.00 76.50 79 GLU A C 1
ATOM 587 O O . GLU A 1 79 ? 0.253 -9.021 -7.249 1.00 76.50 79 GLU A O 1
ATOM 592 N N . SER A 1 80 ? 1.944 -10.473 -6.945 1.00 74.69 80 SER A N 1
ATOM 593 C CA . SER A 1 80 ? 1.244 -11.309 -5.962 1.00 74.69 80 SER A CA 1
ATOM 594 C C . SER A 1 80 ? 0.800 -10.489 -4.744 1.00 74.69 80 SER A C 1
ATOM 596 O O . SER A 1 80 ? -0.363 -10.552 -4.344 1.00 74.69 80 SER A O 1
ATOM 598 N N . ALA A 1 81 ? 1.696 -9.650 -4.209 1.00 72.81 81 ALA A N 1
ATOM 599 C CA . ALA A 1 81 ? 1.399 -8.763 -3.083 1.00 72.81 81 ALA A CA 1
ATOM 600 C C . ALA A 1 81 ? 0.306 -7.742 -3.422 1.00 72.81 81 ALA A C 1
ATOM 602 O O . ALA A 1 81 ? -0.585 -7.474 -2.616 1.00 72.81 81 ALA A O 1
ATOM 603 N N . TYR A 1 82 ? 0.380 -7.162 -4.619 1.00 76.19 82 TYR A N 1
ATOM 604 C CA . TYR A 1 82 ? -0.578 -6.182 -5.104 1.00 76.19 82 TYR A CA 1
ATOM 605 C C . TYR A 1 82 ? -1.966 -6.797 -5.270 1.00 76.19 82 TYR A C 1
ATOM 607 O O . TYR A 1 82 ? -2.947 -6.227 -4.795 1.00 76.19 82 TYR A O 1
ATOM 615 N N . HIS A 1 83 ? -2.050 -7.976 -5.885 1.00 77.19 83 HIS A N 1
ATOM 616 C CA . HIS A 1 83 ? -3.300 -8.714 -6.019 1.00 77.19 83 HIS A CA 1
ATOM 617 C C . HIS A 1 83 ? -3.892 -9.086 -4.659 1.00 77.19 83 HIS A C 1
ATOM 619 O O . HIS A 1 83 ? -5.081 -8.867 -4.451 1.00 77.19 83 HIS A O 1
ATOM 625 N N . GLU A 1 84 ? -3.080 -9.572 -3.719 1.00 73.94 84 GLU A N 1
ATOM 626 C CA . GLU A 1 84 ? -3.522 -9.888 -2.354 1.00 73.94 84 GLU A CA 1
ATOM 627 C C . GLU A 1 84 ? -4.051 -8.637 -1.628 1.00 73.94 84 GLU A C 1
ATOM 629 O O . GLU A 1 84 ? -5.118 -8.658 -1.016 1.00 73.94 84 GLU A O 1
ATOM 634 N N . PHE A 1 85 ? -3.349 -7.507 -1.751 1.00 74.25 85 PHE A N 1
ATOM 635 C CA . PHE A 1 85 ? -3.767 -6.227 -1.177 1.00 74.25 85 PHE A CA 1
ATOM 636 C C . PHE A 1 85 ? -5.070 -5.697 -1.802 1.00 74.25 85 PHE A C 1
ATOM 638 O O . PHE A 1 85 ? -5.944 -5.164 -1.111 1.00 74.25 85 PHE A O 1
ATOM 645 N N . MET A 1 86 ? -5.225 -5.852 -3.117 1.00 74.25 86 MET A N 1
ATOM 646 C CA . MET A 1 86 ? -6.416 -5.433 -3.859 1.00 74.25 86 MET A CA 1
ATOM 647 C C . MET A 1 86 ? -7.603 -6.387 -3.687 1.00 74.25 86 MET A C 1
ATOM 649 O O . MET A 1 86 ? -8.741 -5.955 -3.879 1.00 74.25 86 MET A O 1
ATOM 653 N N . ALA A 1 87 ? -7.357 -7.649 -3.326 1.00 71.00 87 ALA A N 1
ATOM 654 C CA . ALA A 1 87 ? -8.387 -8.639 -3.019 1.00 71.00 87 ALA A CA 1
ATOM 655 C C . ALA A 1 87 ? -9.115 -8.340 -1.696 1.00 71.00 87 ALA A C 1
ATOM 657 O O . ALA A 1 87 ? -10.270 -8.745 -1.546 1.00 71.00 87 ALA A O 1
ATOM 658 N N . GLY A 1 88 ? -8.479 -7.564 -0.806 1.00 55.78 88 GLY A N 1
ATOM 659 C CA . GLY A 1 88 ? -9.036 -7.124 0.476 1.00 55.78 88 GLY A CA 1
ATOM 660 C C . GLY A 1 88 ? -8.868 -8.164 1.559 1.00 55.78 88 GLY A C 1
ATOM 661 O O . GLY A 1 88 ? -9.153 -9.355 1.294 1.00 55.78 88 GLY A O 1
#

InterPro domains:
  IPR032407 Haemophore, haem-binding [PF16525] (2-70)
  IPR032407 Haemophore, haem-binding [TIGR04529] (2-71)
  IPR038378 Haemophore, haem-binding domain superfamily [G3DSA:1.20.20.20] (1-87)